Protein AF-F8GJK5-F1 (afdb_monomer_lite)

Radius of gyration: 22.11 Å; chains: 1; bounding box: 36×41×52 Å

Foldseek 3Di:
DVVVVVVVVVVVVVCVVVVVCPVPPPVVVVVVVVVVVCVVVPDDPPPPDDPVCVVQVVQVVVVHHGDDDD

pLDDT: mean 72.94, std 9.5, range [53.16, 88.31]

Sequence (70 aa):
MISLIRYILLDLLLRTFYKENYMMKYTLLATILLALALSACGGKPSQALPETEKANYEKVMKGGEPDSKK

Secondary structure (DSSP, 8-state):
-HHHHHHHHHHHHHHHHHHHTTT-HHHHHHHHHHHHHHHHHTS-------HHHHHHHHHHHTTPPP----

Structure (mmCIF, N/CA/C/O backbone):
data_AF-F8GJK5-F1
#
_entry.id   AF-F8GJK5-F1
#
loop_
_atom_site.group_PDB
_atom_site.id
_atom_site.type_symbol
_atom_site.label_atom_id
_atom_site.label_alt_id
_atom_site.label_comp_id
_atom_site.label_asym_id
_atom_site.label_entity_id
_atom_site.label_seq_id
_atom_site.pdbx_PDB_ins_code
_atom_site.Cartn_x
_atom_site.Cartn_y
_atom_site.Cartn_z
_atom_site.occupancy
_atom_site.B_iso_or_equiv
_atom_site.auth_seq_id
_atom_site.auth_comp_id
_atom_site.auth_asym_id
_atom_site.auth_atom_id
_atom_site.pdbx_PDB_model_num
ATOM 1 N N . MET A 1 1 ? 14.172 25.633 -8.002 1.00 59.97 1 MET A N 1
ATOM 2 C CA . MET A 1 1 ? 15.262 24.626 -7.980 1.00 59.97 1 MET A CA 1
ATOM 3 C C . MET A 1 1 ? 14.806 23.260 -7.466 1.00 59.97 1 MET A C 1
ATOM 5 O O . MET A 1 1 ? 15.008 22.288 -8.175 1.00 59.97 1 MET A O 1
ATOM 9 N N . ILE A 1 2 ? 14.111 23.169 -6.323 1.00 65.75 2 ILE A N 1
ATOM 10 C CA . ILE A 1 2 ? 13.578 21.896 -5.777 1.00 65.75 2 ILE A CA 1
ATOM 11 C C . ILE A 1 2 ? 12.659 21.154 -6.772 1.00 65.75 2 ILE A C 1
ATOM 13 O O . ILE A 1 2 ? 12.741 19.936 -6.903 1.00 65.75 2 ILE A O 1
ATOM 17 N N . SER A 1 3 ? 11.835 21.892 -7.528 1.00 73.25 3 SER A N 1
ATOM 18 C CA . SER A 1 3 ? 10.964 21.315 -8.568 1.00 73.25 3 SER A CA 1
ATOM 19 C C . SER A 1 3 ? 11.750 20.639 -9.704 1.00 73.25 3 SER A C 1
ATOM 21 O O . SER A 1 3 ? 11.381 19.562 -10.159 1.00 73.25 3 SER A O 1
ATOM 23 N N . LEU A 1 4 ? 12.889 21.220 -10.101 1.00 80.75 4 LEU A N 1
ATOM 24 C CA . LEU A 1 4 ? 13.733 20.689 -11.174 1.00 80.75 4 LEU A CA 1
ATOM 25 C C . LEU A 1 4 ? 14.417 19.383 -10.747 1.00 80.75 4 LEU A C 1
ATOM 27 O O . LEU A 1 4 ? 14.439 18.417 -11.497 1.00 80.75 4 LEU A O 1
ATOM 31 N N . ILE A 1 5 ? 14.909 19.341 -9.506 1.00 83.06 5 ILE A N 1
ATOM 32 C CA . ILE A 1 5 ? 15.542 18.152 -8.920 1.00 83.06 5 ILE A CA 1
ATOM 33 C C . ILE A 1 5 ? 14.533 17.005 -8.819 1.00 83.06 5 ILE A C 1
ATOM 35 O O . ILE A 1 5 ? 14.860 15.876 -9.174 1.00 83.06 5 ILE A O 1
ATOM 39 N N . ARG A 1 6 ? 13.289 17.287 -8.400 1.00 78.38 6 ARG A N 1
ATOM 40 C CA . ARG A 1 6 ? 12.219 16.277 -8.383 1.00 78.38 6 ARG A CA 1
ATOM 41 C C . ARG A 1 6 ? 11.914 15.749 -9.779 1.00 78.38 6 ARG A C 1
ATOM 43 O O . ARG A 1 6 ? 11.782 14.543 -9.919 1.00 78.38 6 ARG A O 1
ATOM 50 N N . TYR A 1 7 ? 11.836 16.618 -10.785 1.00 81.38 7 TYR A N 1
ATOM 51 C CA . TYR A 1 7 ? 11.601 16.205 -12.171 1.00 81.38 7 TYR A CA 1
ATOM 52 C C . TYR A 1 7 ? 12.730 15.333 -12.718 1.00 81.38 7 TYR A C 1
ATOM 54 O O . TYR A 1 7 ? 12.458 14.294 -13.303 1.00 81.38 7 TYR A O 1
ATOM 62 N N . ILE A 1 8 ? 13.986 15.714 -12.476 1.00 83.38 8 ILE A N 1
ATOM 63 C CA . ILE A 1 8 ? 15.158 14.944 -12.909 1.00 83.38 8 ILE A CA 1
ATOM 64 C C . ILE A 1 8 ? 15.198 13.583 -12.208 1.00 83.38 8 ILE A C 1
ATOM 66 O O . ILE A 1 8 ? 15.465 12.575 -12.851 1.00 83.38 8 ILE A O 1
ATOM 70 N N . LEU A 1 9 ? 14.889 13.532 -10.909 1.00 81.38 9 LEU A N 1
ATOM 71 C CA . LEU A 1 9 ? 14.838 12.280 -10.154 1.00 81.38 9 LEU A CA 1
ATOM 72 C C . LEU A 1 9 ? 13.702 11.368 -10.640 1.00 81.38 9 LEU A C 1
ATOM 74 O O . LEU A 1 9 ? 13.907 10.164 -10.772 1.00 81.38 9 LEU A O 1
ATOM 78 N N . LEU A 1 10 ? 12.528 11.940 -10.936 1.00 78.81 10 LEU A N 1
ATOM 79 C CA . LEU A 1 10 ? 11.402 11.202 -11.509 1.00 78.81 10 LEU A CA 1
ATOM 80 C C . LEU A 1 10 ? 11.745 10.662 -12.899 1.00 78.81 10 LEU A C 1
ATOM 82 O O . LEU A 1 10 ? 11.453 9.508 -13.181 1.00 78.81 10 LEU A O 1
ATOM 86 N N . ASP A 1 11 ? 12.377 11.477 -13.746 1.00 79.31 11 ASP A N 1
ATOM 87 C CA . ASP A 1 11 ? 12.771 11.090 -15.102 1.00 79.31 11 ASP A CA 1
ATOM 88 C C . ASP A 1 11 ? 13.844 9.996 -15.075 1.00 79.31 11 ASP A C 1
ATOM 90 O O . ASP A 1 11 ? 13.770 9.035 -15.836 1.00 79.31 11 ASP A O 1
ATOM 94 N N . LEU A 1 12 ? 14.802 10.081 -14.145 1.00 78.94 12 LEU A N 1
ATOM 95 C CA . LEU A 1 12 ? 15.836 9.064 -13.966 1.00 78.94 12 LEU A CA 1
ATOM 96 C C . LEU A 1 12 ? 15.241 7.738 -13.481 1.00 78.94 12 LEU A C 1
ATOM 98 O O . LEU A 1 12 ? 15.575 6.697 -14.039 1.00 78.94 12 LEU A O 1
ATOM 102 N N . LEU A 1 13 ? 14.331 7.781 -12.500 1.00 74.19 13 LEU A N 1
ATOM 103 C CA . LEU A 1 13 ? 13.591 6.609 -12.019 1.00 74.19 13 LEU A CA 1
ATOM 104 C C . LEU A 1 13 ? 12.728 5.994 -13.116 1.00 74.19 13 LEU A C 1
ATOM 106 O O . LEU A 1 13 ? 12.691 4.776 -13.267 1.00 74.19 13 LEU A O 1
ATOM 110 N N . LEU A 1 14 ? 12.046 6.829 -13.898 1.00 71.88 14 LEU A N 1
ATOM 111 C CA . LEU A 1 14 ? 11.214 6.368 -14.995 1.00 71.88 14 LEU A CA 1
ATOM 112 C C . LEU A 1 14 ? 12.076 5.727 -16.081 1.00 71.88 14 LEU A C 1
ATOM 114 O O . LEU A 1 14 ? 11.722 4.666 -16.574 1.00 71.88 14 LEU A O 1
ATOM 118 N N . ARG A 1 15 ? 13.232 6.310 -16.420 1.00 69.81 15 ARG A N 1
ATOM 119 C CA . ARG A 1 15 ? 14.171 5.757 -17.407 1.00 69.81 15 ARG A CA 1
ATOM 120 C C . ARG A 1 15 ? 14.828 4.462 -16.947 1.00 69.81 15 ARG A C 1
ATOM 122 O O . ARG A 1 15 ? 14.967 3.565 -17.777 1.00 69.81 15 ARG A O 1
ATOM 129 N N . THR A 1 16 ? 15.239 4.347 -15.682 1.00 65.19 16 THR A N 1
ATOM 130 C CA . THR A 1 16 ? 15.798 3.093 -15.153 1.00 65.19 16 THR A CA 1
ATOM 131 C C . THR A 1 16 ? 14.739 2.000 -15.155 1.00 65.19 16 THR A C 1
ATOM 133 O O . THR A 1 16 ? 14.992 0.941 -15.722 1.00 65.19 16 THR A O 1
ATOM 136 N N . PHE A 1 17 ? 13.519 2.291 -14.690 1.00 63.72 17 PHE A N 1
ATOM 137 C CA . PHE A 1 17 ? 12.396 1.360 -14.819 1.00 63.72 17 PHE A CA 1
ATOM 138 C C . PHE A 1 17 ? 12.120 0.999 -16.286 1.00 63.72 17 PHE A C 1
ATOM 140 O O . PHE A 1 17 ? 12.059 -0.176 -16.625 1.00 63.72 17 PHE A O 1
ATOM 147 N N . TYR A 1 18 ? 11.993 1.970 -17.191 1.00 62.53 18 TYR A N 1
ATOM 148 C CA . TYR A 1 18 ? 11.579 1.718 -18.577 1.00 62.53 18 TYR A CA 1
ATOM 149 C C . TYR A 1 18 ? 12.623 0.935 -19.384 1.00 62.53 18 TYR A C 1
ATOM 151 O O . TYR A 1 18 ? 12.265 0.059 -20.170 1.00 62.53 18 TYR A O 1
ATOM 159 N N . LYS A 1 19 ? 13.919 1.208 -19.172 1.00 58.53 19 LYS A N 1
ATOM 160 C CA . LYS A 1 19 ? 15.022 0.512 -19.854 1.00 58.53 19 LYS A CA 1
ATOM 161 C C . LYS A 1 19 ? 15.114 -0.960 -19.447 1.00 58.53 19 LYS A C 1
ATOM 163 O O . LYS A 1 19 ? 15.405 -1.801 -20.291 1.00 58.53 19 LYS A O 1
ATOM 168 N N . GLU A 1 20 ? 14.812 -1.275 -18.192 1.00 58.66 20 GLU A N 1
ATOM 169 C CA . GLU A 1 20 ? 14.753 -2.652 -17.684 1.00 58.66 20 GLU A CA 1
ATOM 170 C C . GLU A 1 20 ? 13.476 -3.392 -18.138 1.00 58.66 20 GLU A C 1
ATOM 172 O O . GLU A 1 20 ? 13.400 -4.617 -18.082 1.00 58.66 20 GLU A O 1
ATOM 177 N N . ASN A 1 21 ? 12.472 -2.662 -18.649 1.00 55.59 21 ASN A N 1
ATOM 178 C CA . ASN A 1 21 ? 11.122 -3.170 -18.894 1.00 55.59 21 ASN A CA 1
ATOM 179 C C . ASN A 1 21 ? 10.765 -3.491 -20.363 1.00 55.59 21 ASN A C 1
ATOM 181 O O . ASN A 1 21 ? 9.606 -3.803 -20.640 1.00 55.59 21 ASN A O 1
ATOM 185 N N . TYR A 1 22 ? 11.706 -3.518 -21.315 1.00 55.19 22 TYR A N 1
ATOM 186 C CA . TYR A 1 22 ? 11.391 -3.920 -22.705 1.00 55.19 22 TYR A CA 1
ATOM 187 C C . TYR A 1 22 ? 10.848 -5.374 -22.810 1.00 55.19 22 TYR A C 1
ATOM 189 O O . TYR A 1 22 ? 10.144 -5.707 -23.760 1.00 55.19 22 TYR A O 1
ATOM 197 N N . MET A 1 23 ? 11.079 -6.213 -21.786 1.00 53.16 23 MET A N 1
ATOM 198 C CA . MET A 1 23 ? 10.499 -7.561 -21.600 1.00 53.16 23 MET A CA 1
ATOM 199 C C . MET A 1 23 ? 9.227 -7.609 -20.712 1.00 53.16 23 MET A C 1
ATOM 201 O O . MET A 1 23 ? 8.577 -8.645 -20.617 1.00 53.16 23 MET A O 1
ATOM 205 N N . MET A 1 24 ? 8.833 -6.514 -20.050 1.00 58.22 24 MET A N 1
ATOM 206 C CA . MET A 1 24 ? 8.071 -6.525 -18.784 1.00 58.22 24 MET A CA 1
ATOM 207 C C . MET A 1 24 ? 6.749 -5.730 -18.848 1.00 58.22 24 MET A C 1
ATOM 209 O O . MET A 1 24 ? 6.406 -4.970 -17.945 1.00 58.22 24 MET A O 1
ATOM 213 N N . LYS A 1 25 ? 5.948 -5.899 -19.908 1.00 58.97 25 LYS A N 1
ATOM 214 C CA . LYS A 1 25 ? 4.626 -5.233 -20.006 1.00 58.97 25 LYS A CA 1
ATOM 215 C C . LYS A 1 25 ? 3.700 -5.573 -18.827 1.00 58.97 25 LYS A C 1
ATOM 217 O O . LYS A 1 25 ? 2.927 -4.732 -18.380 1.00 58.97 25 LYS A O 1
ATOM 222 N N . TYR A 1 26 ? 3.807 -6.793 -18.305 1.00 63.28 26 TYR A N 1
ATOM 223 C CA . TYR A 1 26 ? 2.994 -7.268 -17.184 1.00 63.28 26 TYR A CA 1
ATOM 224 C C . TYR A 1 26 ? 3.516 -6.817 -15.820 1.00 63.28 26 TYR A C 1
ATOM 226 O O . TYR A 1 26 ? 2.749 -6.732 -14.867 1.00 63.28 26 TYR A O 1
ATOM 234 N N . THR A 1 27 ? 4.797 -6.485 -15.713 1.00 67.50 27 THR A N 1
ATOM 235 C CA . THR A 1 27 ? 5.429 -6.184 -14.423 1.00 67.50 27 THR A CA 1
ATOM 236 C C . THR A 1 27 ? 5.141 -4.761 -13.975 1.00 67.50 27 THR A C 1
ATOM 238 O O . THR A 1 27 ? 4.921 -4.513 -12.791 1.00 67.50 27 THR A O 1
ATOM 241 N N . LEU A 1 28 ? 5.034 -3.836 -14.931 1.00 70.25 28 LEU A N 1
ATOM 242 C CA . LEU A 1 28 ? 4.516 -2.488 -14.696 1.00 70.25 28 LEU A CA 1
ATOM 243 C C . LEU A 1 28 ? 3.054 -2.529 -14.228 1.00 70.25 28 LEU A C 1
ATOM 245 O O . LEU A 1 28 ? 2.686 -1.873 -13.259 1.00 70.25 28 LEU A O 1
ATOM 249 N N . LEU A 1 29 ? 2.230 -3.371 -14.859 1.00 73.00 29 LEU A N 1
ATOM 250 C CA . LEU A 1 29 ? 0.849 -3.587 -14.429 1.00 73.00 29 LEU A CA 1
ATOM 251 C C . LEU A 1 29 ? 0.789 -4.184 -13.011 1.00 73.00 29 LEU A C 1
ATOM 253 O O . LEU A 1 29 ? 0.043 -3.696 -12.166 1.00 73.00 29 LEU A O 1
ATOM 257 N N . ALA A 1 30 ? 1.604 -5.204 -12.729 1.00 75.75 30 ALA A N 1
ATOM 258 C CA . ALA A 1 30 ? 1.649 -5.876 -11.432 1.00 75.75 30 ALA A CA 1
ATOM 259 C C . ALA A 1 30 ? 2.095 -4.940 -10.301 1.00 75.75 30 ALA A C 1
ATOM 261 O O . ALA A 1 30 ? 1.518 -4.965 -9.218 1.00 75.75 30 ALA A O 1
ATOM 262 N N . THR A 1 31 ? 3.081 -4.080 -10.551 1.00 78.06 31 THR A N 1
ATOM 263 C CA . THR A 1 31 ? 3.549 -3.090 -9.569 1.00 78.06 31 THR A CA 1
ATOM 264 C C . THR A 1 31 ? 2.508 -2.005 -9.299 1.00 78.06 31 THR A C 1
ATOM 266 O O . THR A 1 31 ? 2.308 -1.645 -8.141 1.00 78.06 31 THR A O 1
ATOM 269 N N . ILE A 1 32 ? 1.780 -1.542 -10.322 1.00 80.12 32 ILE A N 1
ATOM 270 C CA . ILE A 1 32 ? 0.658 -0.603 -10.152 1.00 80.12 32 ILE A CA 1
ATOM 271 C C . ILE A 1 32 ? -0.472 -1.244 -9.335 1.00 80.12 32 ILE A C 1
ATOM 273 O O . ILE A 1 32 ? -0.970 -0.631 -8.392 1.00 80.12 32 ILE A O 1
ATOM 277 N N . LEU A 1 33 ? -0.849 -2.487 -9.650 1.00 80.31 33 LEU A N 1
ATOM 278 C CA . LEU A 1 33 ? -1.881 -3.224 -8.913 1.00 80.31 33 LEU A CA 1
ATOM 279 C C . LEU A 1 33 ? -1.472 -3.490 -7.460 1.00 80.31 33 LEU A C 1
ATOM 281 O O . LEU A 1 33 ? -2.292 -3.338 -6.558 1.00 80.31 33 LEU A O 1
ATOM 285 N N . LEU A 1 34 ? -0.205 -3.828 -7.217 1.00 79.56 34 LEU A N 1
ATOM 286 C CA . LEU A 1 34 ? 0.330 -4.033 -5.873 1.00 79.56 34 LEU A CA 1
ATOM 287 C C . LEU A 1 34 ? 0.335 -2.730 -5.061 1.00 79.56 34 LEU A C 1
ATOM 289 O O . LEU A 1 34 ? -0.066 -2.733 -3.900 1.00 79.56 34 LEU A O 1
ATOM 293 N N . ALA A 1 35 ? 0.731 -1.610 -5.671 1.00 80.50 35 ALA A N 1
ATOM 294 C CA . ALA A 1 35 ? 0.692 -0.296 -5.032 1.00 80.50 35 ALA A CA 1
ATOM 295 C C . ALA A 1 35 ? -0.746 0.134 -4.692 1.00 80.50 35 ALA A C 1
ATOM 297 O O . ALA A 1 35 ? -1.000 0.615 -3.587 1.00 80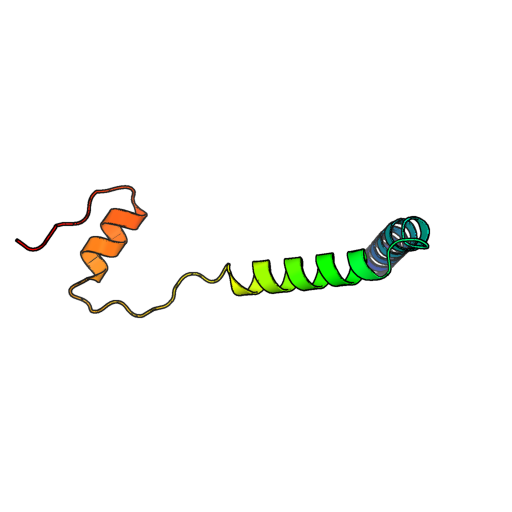.50 35 ALA A O 1
ATOM 298 N N . LEU A 1 36 ? -1.698 -0.099 -5.604 1.00 78.38 36 LEU A N 1
ATOM 299 C CA . LEU A 1 36 ? -3.127 0.117 -5.363 1.00 78.38 36 LEU A CA 1
ATOM 300 C C . LEU A 1 36 ? -3.634 -0.747 -4.202 1.00 78.38 36 LEU A C 1
ATOM 302 O O . LEU A 1 36 ? -4.263 -0.221 -3.284 1.00 78.38 36 LEU A O 1
ATOM 306 N N . ALA A 1 37 ? -3.307 -2.039 -4.190 1.00 78.50 37 ALA A N 1
ATOM 307 C CA . ALA A 1 37 ? -3.700 -2.957 -3.124 1.00 78.50 37 ALA A CA 1
ATOM 308 C C . ALA A 1 37 ? -3.135 -2.538 -1.757 1.00 78.50 37 ALA A C 1
ATOM 310 O O . ALA A 1 37 ? -3.873 -2.494 -0.776 1.00 78.50 37 ALA A O 1
ATOM 311 N N . LEU A 1 38 ? -1.859 -2.152 -1.687 1.00 75.25 38 LEU A N 1
ATOM 312 C CA . LEU A 1 38 ? -1.227 -1.656 -0.459 1.00 75.25 38 LEU A CA 1
ATOM 313 C C . LEU A 1 38 ? -1.852 -0.340 0.026 1.00 75.25 38 LEU A C 1
ATOM 315 O O . LEU A 1 38 ? -2.052 -0.167 1.226 1.00 75.25 38 LEU A O 1
ATOM 319 N N . SER A 1 39 ? -2.216 0.564 -0.891 1.00 73.31 39 SER A N 1
ATOM 320 C CA . SER A 1 39 ? -2.902 1.815 -0.541 1.00 73.31 39 SER A CA 1
ATOM 321 C C . SER A 1 39 ? -4.323 1.590 -0.011 1.00 73.31 39 SER A C 1
ATOM 323 O O . SER A 1 39 ? -4.767 2.309 0.881 1.00 73.31 39 SER A O 1
ATOM 325 N N . ALA A 1 40 ? -5.012 0.558 -0.506 1.00 69.88 40 ALA A N 1
ATOM 326 C CA . ALA A 1 40 ? -6.349 0.181 -0.057 1.00 69.88 40 ALA A CA 1
ATOM 327 C C . ALA A 1 40 ? -6.330 -0.632 1.250 1.00 69.88 40 ALA A C 1
ATOM 329 O O . ALA A 1 40 ? -7.260 -0.542 2.047 1.00 69.88 40 ALA A O 1
ATOM 330 N N . CYS A 1 41 ? -5.267 -1.401 1.499 1.00 70.06 41 CYS A N 1
ATOM 331 C CA . CYS A 1 41 ? -5.155 -2.283 2.661 1.00 70.06 41 CYS A CA 1
ATOM 332 C C . CYS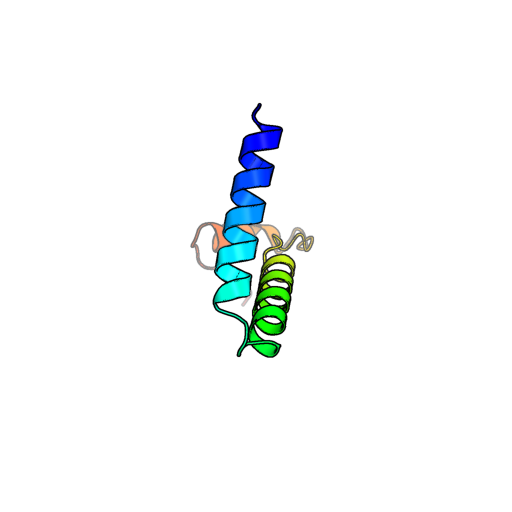 A 1 41 ? -4.542 -1.603 3.908 1.00 70.06 41 CYS A C 1
ATOM 334 O O . CYS A 1 41 ? -4.455 -2.227 4.962 1.00 70.06 41 CYS A O 1
ATOM 336 N N . GLY A 1 42 ? -4.113 -0.337 3.807 1.00 57.16 42 GLY A N 1
ATOM 337 C CA . GLY A 1 42 ? -3.392 0.393 4.863 1.00 57.16 42 GLY A CA 1
ATOM 338 C C . GLY A 1 42 ? -4.211 1.407 5.673 1.00 57.16 42 GLY A C 1
ATOM 339 O O . GLY A 1 42 ? -3.641 2.167 6.458 1.00 57.16 42 GLY A O 1
ATOM 340 N N . GLY A 1 43 ? -5.530 1.470 5.491 1.00 61.66 43 GLY A N 1
ATOM 341 C CA . GLY A 1 43 ? -6.387 2.361 6.271 1.00 61.66 43 GLY A CA 1
ATOM 342 C C . GLY A 1 43 ? -6.528 1.879 7.714 1.00 61.66 43 GLY A C 1
ATOM 343 O O . GLY A 1 43 ? -6.888 0.728 7.953 1.00 61.66 43 GLY A O 1
ATOM 344 N N . LYS A 1 44 ? -6.298 2.766 8.692 1.00 63.62 44 LYS A N 1
ATOM 345 C CA . LYS A 1 44 ? -6.730 2.540 10.080 1.00 63.62 44 LYS A CA 1
ATOM 346 C C . LYS A 1 44 ? -8.216 2.159 10.020 1.00 63.62 44 LYS A C 1
ATOM 348 O O . LYS A 1 44 ?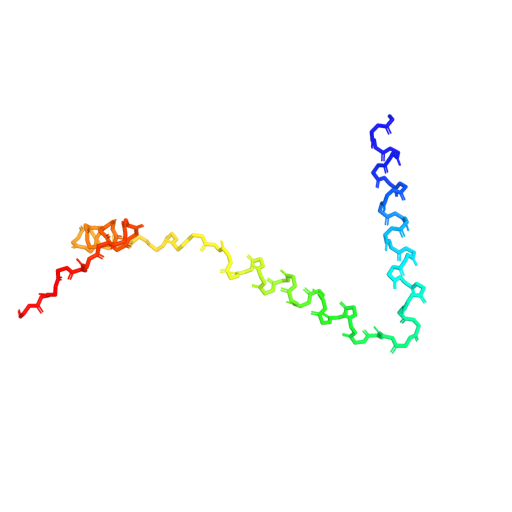 -8.970 2.943 9.437 1.00 63.62 44 LYS A O 1
ATOM 353 N N . PRO A 1 45 ? -8.648 1.000 10.551 1.00 59.94 45 PRO A N 1
ATOM 354 C CA . PRO A 1 45 ? -10.054 0.637 10.531 1.00 59.94 45 PRO A CA 1
ATOM 355 C C . PRO A 1 45 ? -10.794 1.661 11.391 1.00 59.94 45 PRO A C 1
ATOM 357 O O . PRO A 1 45 ? -10.863 1.552 12.608 1.00 59.94 45 PRO A O 1
ATOM 360 N N . SER A 1 46 ? -11.317 2.710 10.756 1.00 62.34 46 SER A N 1
ATOM 361 C CA . SER A 1 46 ? -12.215 3.686 11.371 1.00 62.34 46 SER A CA 1
ATOM 362 C C . SER A 1 46 ? -13.630 3.115 11.406 1.00 62.34 46 SER A C 1
ATOM 364 O O . SER A 1 46 ? -14.610 3.818 11.164 1.00 62.34 46 SER A O 1
ATOM 366 N N . GLN A 1 47 ? -13.734 1.812 11.662 1.00 66.38 47 GLN A N 1
ATOM 367 C CA . GLN A 1 47 ? -14.990 1.205 12.029 1.00 66.38 47 GLN A CA 1
ATOM 368 C C . GLN A 1 47 ? -15.296 1.737 13.424 1.00 66.38 47 GLN A C 1
ATOM 370 O O . GLN A 1 47 ? -14.525 1.520 14.358 1.00 66.38 47 GLN A O 1
ATOM 375 N N . ALA A 1 48 ? -16.375 2.508 13.544 1.00 70.75 48 ALA A N 1
ATOM 376 C CA . ALA A 1 48 ? -16.876 2.919 14.842 1.00 70.75 48 ALA A CA 1
ATOM 377 C C . ALA A 1 48 ? -17.285 1.645 15.585 1.00 70.75 48 ALA A C 1
ATOM 379 O O . ALA A 1 48 ? -18.336 1.067 15.308 1.00 70.75 48 ALA A O 1
ATOM 380 N N . LEU A 1 49 ? -16.406 1.159 16.460 1.00 70.06 49 LEU A N 1
ATOM 381 C CA . LEU A 1 49 ? -16.760 0.072 17.352 1.00 70.06 49 LEU A CA 1
ATOM 382 C C . LEU A 1 49 ? -17.881 0.564 18.271 1.00 70.06 49 LEU A C 1
ATOM 384 O O . LEU A 1 49 ? -17.808 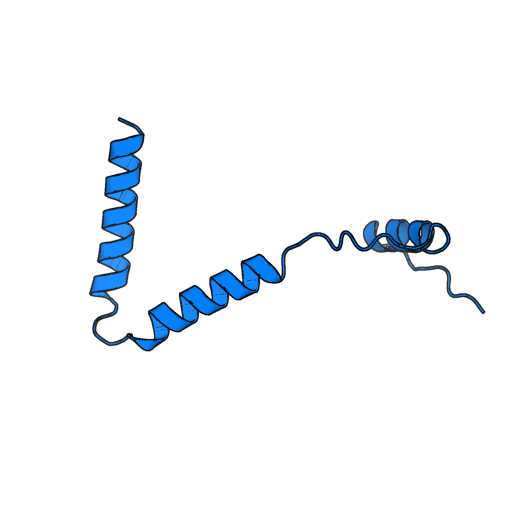1.700 18.751 1.00 70.06 49 LEU A O 1
ATOM 388 N N . PRO A 1 50 ? -18.891 -0.274 18.553 1.00 76.50 50 PRO A N 1
ATOM 389 C CA . PRO A 1 50 ? -19.817 -0.021 19.645 1.00 76.50 50 PRO A CA 1
ATOM 390 C C . PRO A 1 50 ? -19.039 0.354 20.914 1.00 76.50 50 PRO A C 1
ATOM 392 O O . PRO A 1 50 ? -17.990 -0.233 21.191 1.00 76.50 50 PRO A O 1
ATOM 395 N N . GLU A 1 51 ? -19.544 1.297 21.714 1.00 76.06 51 GLU A N 1
ATOM 396 C CA . GLU A 1 51 ? -18.856 1.745 22.942 1.00 76.06 51 GLU A CA 1
ATOM 397 C C . GLU A 1 51 ? -18.531 0.575 23.893 1.00 76.06 51 GLU A C 1
ATOM 399 O O . GLU A 1 51 ? -17.538 0.606 24.616 1.00 76.06 51 GLU A O 1
ATOM 404 N N . THR A 1 52 ? -19.310 -0.509 23.827 1.00 75.62 52 THR A N 1
ATOM 405 C CA . THR A 1 52 ? -19.074 -1.759 24.564 1.00 75.62 52 THR A CA 1
ATOM 406 C C . THR A 1 52 ? -17.827 -2.529 24.126 1.00 75.62 52 THR A C 1
ATOM 408 O O . THR A 1 52 ? -17.271 -3.281 24.918 1.00 75.62 52 THR A O 1
ATOM 411 N N . GLU A 1 53 ? -17.390 -2.381 22.878 1.00 77.75 53 GLU A N 1
ATOM 412 C CA . GLU A 1 53 ? -16.268 -3.127 22.289 1.00 77.75 53 GLU A CA 1
ATOM 413 C C . GLU A 1 53 ? -14.983 -2.292 22.223 1.00 77.75 53 GLU A C 1
ATOM 415 O O . GLU A 1 53 ? -13.880 -2.836 22.125 1.00 77.75 53 GLU A O 1
ATOM 420 N N . LYS A 1 54 ? -15.107 -0.967 22.347 1.00 82.25 54 LYS A N 1
ATOM 421 C CA . LYS A 1 54 ? -13.993 -0.016 22.324 1.00 82.25 54 LYS A CA 1
ATOM 422 C C . LYS A 1 54 ? -12.926 -0.319 23.378 1.00 82.25 54 LYS A C 1
ATOM 424 O O . LYS A 1 54 ? -11.738 -0.280 23.068 1.00 82.25 54 LYS A O 1
ATOM 429 N N . ALA A 1 55 ? -13.335 -0.679 24.595 1.00 82.31 55 ALA A N 1
ATOM 430 C CA . ALA A 1 55 ? -12.408 -1.010 25.679 1.00 82.31 55 ALA A CA 1
ATOM 431 C C . ALA A 1 55 ? -11.547 -2.246 25.354 1.00 82.31 55 ALA A C 1
ATOM 433 O O . ALA A 1 55 ? -10.333 -2.228 25.558 1.00 82.31 55 ALA A O 1
ATOM 434 N N . ASN A 1 56 ? -12.155 -3.288 24.776 1.00 82.25 56 ASN A N 1
ATOM 435 C CA . ASN A 1 56 ? -11.432 -4.482 24.333 1.00 82.25 56 ASN A CA 1
ATOM 436 C C . ASN A 1 56 ? -10.497 -4.169 23.165 1.00 82.25 56 ASN A C 1
ATOM 438 O O . ASN A 1 56 ? -9.356 -4.624 23.148 1.00 82.25 56 ASN A O 1
ATOM 442 N N . TYR A 1 57 ? -10.942 -3.351 22.215 1.00 81.75 57 TYR A N 1
ATOM 443 C CA . TYR A 1 57 ? -10.112 -2.933 21.092 1.00 81.75 57 TYR A CA 1
ATOM 444 C C . TYR A 1 57 ? -8.884 -2.136 21.532 1.00 81.75 57 TYR A C 1
ATOM 446 O O . TYR A 1 57 ? -7.775 -2.418 21.083 1.00 81.75 57 TYR A O 1
ATOM 454 N N . GLU A 1 58 ? -9.040 -1.183 22.453 1.00 83.88 58 GLU A N 1
ATOM 455 C CA . GLU A 1 58 ? -7.907 -0.441 23.011 1.00 83.88 58 GLU A CA 1
ATOM 456 C C . GLU A 1 58 ? -6.927 -1.351 23.757 1.00 83.88 58 GLU A C 1
ATOM 458 O O . GLU A 1 58 ? -5.716 -1.133 23.688 1.00 83.88 58 GLU A O 1
ATOM 463 N N . LYS A 1 59 ? -7.429 -2.378 24.448 1.00 83.88 59 LYS A N 1
ATOM 464 C CA . LYS A 1 59 ? -6.613 -3.374 25.149 1.00 83.88 59 LYS A CA 1
ATOM 465 C C . LYS A 1 59 ? -5.804 -4.219 24.163 1.00 83.88 59 LYS A C 1
ATOM 467 O O . LYS A 1 59 ? -4.590 -4.322 24.322 1.00 83.88 59 LYS A O 1
ATOM 472 N N . VAL A 1 60 ? -6.439 -4.712 23.099 1.00 86.25 60 VAL A N 1
ATOM 473 C CA . VAL A 1 60 ? -5.783 -5.472 22.018 1.00 86.25 60 VAL A CA 1
ATOM 474 C C . VAL A 1 60 ? -4.743 -4.626 21.286 1.00 86.25 60 VAL A C 1
ATOM 476 O O . VAL A 1 60 ? -3.621 -5.078 21.072 1.00 86.25 60 VAL A O 1
ATOM 479 N N . MET A 1 61 ? -5.057 -3.369 20.967 1.00 82.94 61 MET A N 1
ATOM 480 C CA . MET A 1 61 ? -4.118 -2.455 20.301 1.00 82.94 61 MET A CA 1
ATOM 481 C C . MET A 1 61 ? -2.896 -2.107 21.163 1.00 82.94 61 MET A C 1
ATOM 483 O O . MET A 1 61 ? -1.849 -1.752 20.627 1.00 82.94 61 MET A O 1
ATOM 487 N N . LYS A 1 62 ? -3.004 -2.232 22.491 1.00 88.31 62 LYS A N 1
ATOM 488 C CA . LYS A 1 62 ? -1.888 -2.103 23.443 1.00 88.31 62 LYS A CA 1
ATOM 489 C C . LYS A 1 62 ? -1.139 -3.427 23.677 1.00 88.31 62 LYS A C 1
ATOM 491 O O . LYS A 1 62 ? -0.227 -3.454 24.497 1.00 88.31 62 LYS A O 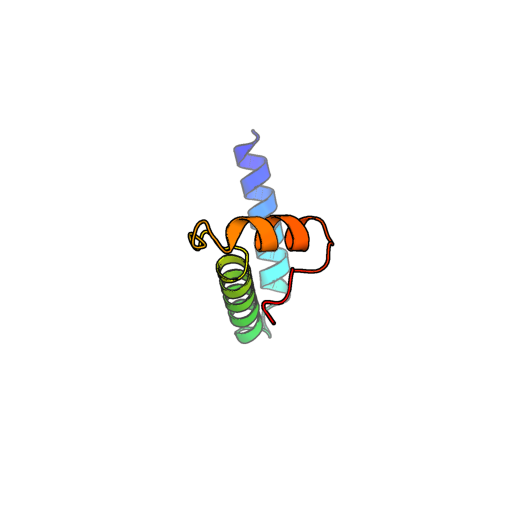1
ATOM 496 N N . GLY A 1 63 ? -1.504 -4.504 22.974 1.00 87.62 63 GLY A N 1
ATOM 497 C CA . G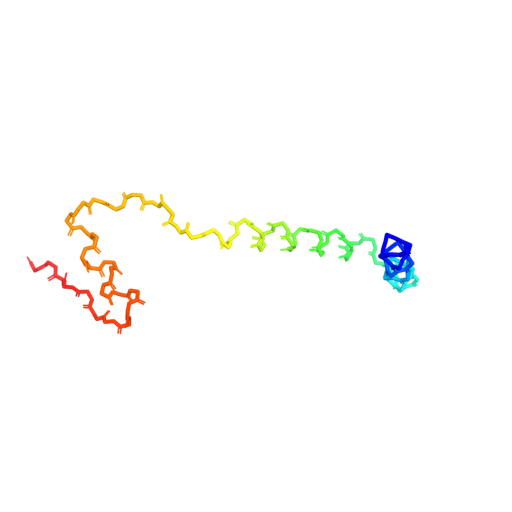LY A 1 63 ? -0.902 -5.836 23.106 1.00 87.62 63 GLY A CA 1
ATOM 498 C C . GLY A 1 63 ? -1.470 -6.688 24.247 1.00 87.62 63 GLY A C 1
ATOM 499 O O . GLY A 1 63 ? -0.849 -7.675 24.628 1.00 87.62 63 GLY A O 1
ATOM 500 N N . GLY A 1 64 ? -2.615 -6.307 24.818 1.00 84.38 64 GLY A N 1
ATOM 501 C CA . GLY A 1 64 ? -3.303 -7.056 25.871 1.00 84.38 64 GLY A CA 1
ATOM 502 C C . GLY A 1 64 ? -4.366 -8.027 25.345 1.00 84.38 64 GLY A C 1
ATOM 503 O O . GLY A 1 64 ? -4.834 -7.916 24.214 1.00 84.38 64 GLY A O 1
ATOM 504 N N . GLU A 1 65 ? -4.781 -8.965 26.195 1.00 84.75 65 GLU A N 1
ATOM 505 C CA . GLU A 1 65 ? -5.801 -9.973 25.873 1.00 84.75 65 GLU A CA 1
ATOM 506 C C . GLU A 1 65 ? -7.229 -9.410 26.054 1.00 84.75 65 GLU A C 1
ATOM 508 O O . GLU A 1 65 ? -7.494 -8.752 27.071 1.00 84.75 65 GLU A O 1
ATOM 513 N N . PRO A 1 66 ? -8.158 -9.622 25.100 1.00 82.06 66 PRO A N 1
ATOM 514 C CA . PRO A 1 66 ? -9.526 -9.125 25.206 1.00 82.06 66 PRO A CA 1
ATOM 515 C C . PRO A 1 66 ? -10.315 -9.895 26.268 1.00 82.06 66 PRO A C 1
ATOM 517 O O . PRO A 1 66 ? -10.146 -11.101 26.443 1.00 82.06 66 PRO A O 1
ATOM 520 N N . ASP A 1 67 ? -11.225 -9.208 26.952 1.00 80.50 67 ASP A N 1
ATOM 521 C CA . ASP A 1 67 ? -12.123 -9.855 27.902 1.00 80.50 67 ASP A CA 1
ATOM 522 C C . ASP A 1 67 ? -13.171 -10.663 27.122 1.00 80.50 67 ASP A C 1
ATOM 524 O O . ASP A 1 67 ? -14.009 -10.102 26.410 1.00 80.50 67 ASP A O 1
ATOM 528 N N . SER A 1 68 ? -13.082 -11.994 27.205 1.00 73.25 68 SER A N 1
ATOM 529 C CA . SER A 1 68 ? -14.023 -12.908 26.556 1.00 73.25 68 SER A CA 1
ATOM 530 C C . SER A 1 68 ? -15.329 -12.929 27.350 1.00 73.25 68 SER A C 1
ATOM 532 O O . SER A 1 68 ? -15.331 -13.273 28.536 1.00 73.25 68 SER A O 1
ATOM 534 N N . LYS A 1 69 ? -16.448 -12.531 26.726 1.00 63.00 69 LYS A N 1
ATOM 535 C CA . LYS A 1 69 ? -17.770 -12.724 27.337 1.00 63.00 69 LYS A CA 1
ATOM 536 C C . LYS A 1 69 ? -18.025 -14.227 27.442 1.00 63.00 69 LYS A C 1
ATOM 538 O O . LYS A 1 69 ? -18.122 -14.904 26.422 1.00 63.00 69 LYS A O 1
ATOM 543 N N . LYS A 1 70 ? -18.091 -14.713 28.678 1.00 54.91 70 LYS A N 1
ATOM 544 C CA . LYS A 1 70 ? -18.516 -16.070 29.020 1.00 54.91 70 LYS A CA 1
ATOM 545 C C . LYS A 1 70 ? -20.029 -16.209 28.901 1.00 54.91 70 LYS A C 1
ATOM 547 O O . LYS A 1 70 ? -20.721 -15.213 29.217 1.00 54.91 70 LYS A O 1
#